Protein AF-A0A533XGV0-F1 (afdb_monomer_lite)

Foldseek 3Di:
DDDPPPVVLVVQCDPQQLLSNLCCCCVVVVHDCPDPSNVVSLVCLCPHHPNVVLLVQADPQLWFDDLPCQCPPHPRTRLNSLLVNLVSQAACVDVSNVSSLVSQLVQQEPQLFGHNHDHDQVSRVSNLSSNVSNPCVPPSSSVSSVVVNVVVVVVD

Structure (mmCIF, N/CA/C/O backbone):
data_AF-A0A533XGV0-F1
#
_entry.id   AF-A0A533XGV0-F1
#
loop_
_atom_site.group_PDB
_atom_site.id
_atom_site.type_symbol
_atom_site.label_atom_id
_atom_site.label_alt_id
_atom_site.label_comp_id
_atom_site.label_asym_id
_atom_site.label_entity_id
_atom_site.label_seq_id
_atom_site.pdbx_PDB_ins_code
_atom_site.Cartn_x
_atom_site.Cartn_y
_atom_site.Cartn_z
_atom_site.occupancy
_atom_site.B_iso_or_equiv
_atom_site.auth_seq_id
_atom_site.auth_comp_id
_atom_site.auth_asym_id
_atom_site.auth_atom_id
_atom_site.pdbx_PDB_model_num
ATOM 1 N N . MET A 1 1 ? -19.627 -11.269 36.219 1.00 36.94 1 MET A N 1
ATOM 2 C CA . MET A 1 1 ? -18.664 -12.034 35.401 1.00 36.94 1 MET A CA 1
ATOM 3 C C . MET A 1 1 ? -17.646 -11.044 34.881 1.00 36.94 1 MET A C 1
ATOM 5 O O . MET A 1 1 ? -18.016 -10.180 34.102 1.00 36.94 1 MET A O 1
ATOM 9 N N . MET A 1 2 ? -16.421 -11.093 35.399 1.00 40.66 2 MET A N 1
ATOM 10 C CA . MET A 1 2 ? -15.328 -10.240 34.936 1.00 40.66 2 MET A CA 1
ATOM 11 C C . MET A 1 2 ? -14.810 -10.872 33.647 1.00 40.66 2 MET A C 1
ATOM 13 O O . MET A 1 2 ? -14.221 -11.950 33.688 1.00 40.66 2 MET A O 1
ATOM 17 N N . THR A 1 3 ? -15.130 -10.273 32.502 1.00 50.91 3 THR A N 1
ATOM 18 C CA . THR A 1 3 ? -14.479 -10.611 31.236 1.00 50.91 3 THR A CA 1
ATOM 19 C C . THR A 1 3 ? -12.986 -10.420 31.439 1.00 50.91 3 THR A C 1
ATOM 21 O O . THR A 1 3 ? -12.558 -9.344 31.855 1.00 50.91 3 THR A O 1
ATOM 24 N N . SER A 1 4 ? -12.202 -11.470 31.219 1.00 57.50 4 SER A N 1
ATOM 25 C CA . SER A 1 4 ? -10.748 -11.382 31.193 1.00 57.50 4 SER A CA 1
ATOM 26 C C . SER A 1 4 ? -10.371 -10.256 30.233 1.00 57.50 4 SER A C 1
ATOM 28 O O . SER A 1 4 ? -10.651 -10.349 29.041 1.00 57.50 4 SER A O 1
ATOM 30 N N . GLN A 1 5 ? -9.822 -9.169 30.768 1.00 63.44 5 GLN A N 1
ATOM 31 C CA . GLN A 1 5 ? -9.356 -8.040 29.977 1.00 63.44 5 GLN A CA 1
ATOM 32 C C . GLN A 1 5 ? -8.246 -8.566 29.065 1.00 63.44 5 GLN A C 1
ATOM 34 O O . GLN A 1 5 ? -7.206 -9.032 29.544 1.00 63.44 5 GLN A O 1
ATOM 39 N N . ASN A 1 6 ? -8.503 -8.610 27.760 1.00 86.00 6 ASN A N 1
ATOM 40 C CA . ASN A 1 6 ? -7.515 -9.090 26.811 1.00 86.00 6 ASN A CA 1
ATOM 41 C C . ASN A 1 6 ? -6.536 -7.948 26.540 1.00 86.00 6 ASN A C 1
ATOM 43 O O . ASN A 1 6 ? -6.665 -7.239 25.550 1.00 86.00 6 ASN A O 1
ATOM 47 N N . HIS A 1 7 ? -5.562 -7.791 27.440 1.00 91.88 7 HIS A N 1
ATOM 48 C CA . HIS A 1 7 ? -4.535 -6.747 27.380 1.00 91.88 7 HIS A CA 1
ATOM 49 C C . HIS A 1 7 ? -3.819 -6.669 26.021 1.00 91.88 7 HIS A C 1
ATOM 51 O O . HIS A 1 7 ? -3.352 -5.603 25.636 1.00 91.88 7 HIS A O 1
ATOM 57 N N . VAL A 1 8 ? -3.741 -7.786 25.286 1.00 94.56 8 VAL A N 1
ATOM 58 C CA . VAL A 1 8 ? -3.171 -7.817 23.935 1.00 94.56 8 VAL A CA 1
ATOM 59 C C . VAL A 1 8 ? -4.094 -7.123 22.938 1.00 94.56 8 VAL A C 1
ATOM 61 O O . VAL A 1 8 ? -3.614 -6.345 22.123 1.00 94.56 8 VAL A O 1
ATOM 64 N N . LEU A 1 9 ? -5.406 -7.374 22.996 1.00 95.12 9 LEU A N 1
ATOM 65 C CA . LEU A 1 9 ? -6.368 -6.663 22.148 1.00 95.12 9 LEU A CA 1
ATOM 66 C C . LEU A 1 9 ? -6.451 -5.186 22.523 1.00 95.12 9 LEU A C 1
ATOM 68 O O . LEU A 1 9 ? -6.471 -4.358 21.624 1.00 95.12 9 LEU A O 1
ATOM 72 N N . ASP A 1 10 ? -6.437 -4.857 23.816 1.00 94.81 10 ASP A N 1
ATOM 73 C CA . ASP A 1 10 ? -6.436 -3.462 24.265 1.00 94.81 10 ASP A CA 1
ATOM 74 C C . ASP A 1 10 ? -5.235 -2.703 23.675 1.00 94.81 10 ASP A C 1
ATOM 76 O O . ASP A 1 10 ? -5.420 -1.629 23.110 1.00 94.81 10 ASP A O 1
ATOM 80 N N . TRP A 1 11 ? -4.041 -3.310 23.705 1.00 96.19 11 TRP A N 1
ATOM 81 C CA . TRP A 1 11 ? -2.829 -2.761 23.088 1.00 96.19 11 TRP A CA 1
ATOM 82 C C . TRP A 1 11 ? -2.929 -2.645 21.559 1.00 96.19 11 TRP A C 1
ATOM 84 O O . TRP A 1 11 ? -2.607 -1.608 20.988 1.00 96.19 11 TRP A O 1
ATOM 94 N N . LEU A 1 12 ? -3.415 -3.683 20.867 1.00 97.12 12 LEU A N 1
ATOM 95 C CA . LEU A 1 12 ? -3.585 -3.654 19.406 1.00 97.12 12 LEU A CA 1
ATOM 96 C C . LEU A 1 12 ? -4.614 -2.610 18.943 1.00 97.12 12 LEU A C 1
ATOM 98 O O . LEU A 1 12 ? -4.564 -2.167 17.794 1.00 97.12 12 LEU A O 1
ATOM 102 N N . LEU A 1 13 ? -5.557 -2.243 19.812 1.00 97.00 13 LEU A N 1
ATOM 103 C CA . LEU A 1 13 ? -6.597 -1.255 19.547 1.00 97.00 13 LEU A CA 1
ATOM 104 C C . LEU A 1 13 ? -6.198 0.169 19.952 1.00 97.00 13 LEU A C 1
ATOM 106 O O . LEU A 1 13 ? -7.008 1.082 19.770 1.00 97.00 13 LEU A O 1
ATOM 110 N N . GLU A 1 14 ? -4.986 0.396 20.458 1.00 96.56 14 GLU A N 1
ATOM 111 C CA . GLU A 1 14 ? -4.484 1.739 20.754 1.00 96.56 14 GLU A CA 1
ATOM 112 C C . GLU A 1 14 ? -4.481 2.646 19.506 1.00 96.56 14 GLU A C 1
ATOM 114 O O . GLU A 1 14 ? -4.545 2.222 18.345 1.00 96.56 14 GLU A O 1
ATOM 119 N N . ASP A 1 15 ? -4.486 3.954 19.743 1.00 93.38 15 ASP A N 1
ATOM 120 C CA . ASP A 1 15 ? -4.562 4.988 18.717 1.00 93.38 15 ASP A CA 1
ATOM 121 C C . ASP A 1 15 ? -3.185 5.566 18.350 1.00 93.38 15 ASP A C 1
ATOM 123 O O . ASP A 1 15 ? -3.093 6.648 17.770 1.00 93.38 15 ASP A O 1
ATOM 127 N N . ASP A 1 16 ? -2.096 4.848 18.598 1.00 95.75 16 ASP A N 1
ATOM 128 C CA . ASP A 1 16 ? -0.764 5.240 18.143 1.00 95.75 16 ASP A CA 1
ATOM 129 C C . ASP A 1 16 ? -0.478 4.679 16.733 1.00 95.75 16 ASP A C 1
ATOM 131 O O . ASP A 1 16 ? 0.006 5.409 15.864 1.00 95.75 16 ASP A O 1
ATOM 135 N N . GLN A 1 17 ? -0.898 3.435 16.451 1.00 98.06 17 GLN A N 1
ATOM 136 C CA . GLN A 1 17 ? -0.750 2.754 15.159 1.00 98.06 17 GLN A CA 1
ATOM 137 C C . GLN A 1 17 ? -2.108 2.437 14.504 1.00 98.06 17 GLN A C 1
ATOM 139 O O . GLN A 1 17 ? -2.644 1.336 14.658 1.00 98.06 17 GLN A O 1
ATOM 144 N N . PRO A 1 18 ? -2.675 3.346 13.680 1.00 98.31 18 PRO A N 1
ATOM 145 C CA . PRO A 1 18 ? -4.006 3.139 13.102 1.00 98.31 18 PRO A CA 1
ATOM 146 C C . PRO A 1 18 ? -4.088 1.929 12.171 1.00 98.31 18 PRO A C 1
ATOM 148 O O . PRO A 1 18 ? -5.135 1.296 12.092 1.00 98.31 18 PRO A O 1
ATOM 151 N N . ALA A 1 19 ? -2.993 1.589 11.485 1.00 98.25 19 ALA A N 1
ATOM 152 C CA . ALA A 1 19 ? -2.935 0.400 10.641 1.00 98.25 19 ALA A CA 1
ATOM 153 C C . ALA A 1 19 ? -3.083 -0.888 11.468 1.00 98.25 19 ALA A C 1
ATOM 155 O O . ALA A 1 19 ? -3.821 -1.786 11.072 1.00 98.25 19 ALA A O 1
ATOM 156 N N . VAL A 1 20 ? -2.426 -0.959 12.632 1.00 98.31 20 VAL A N 1
ATOM 157 C CA . VAL A 1 20 ? -2.527 -2.106 13.547 1.00 98.31 20 VAL A CA 1
ATOM 158 C C . VAL A 1 20 ? -3.951 -2.215 14.078 1.00 98.31 20 VAL A C 1
ATOM 160 O O . VAL A 1 20 ? -4.560 -3.273 13.943 1.00 98.31 20 VAL A O 1
ATOM 163 N N . ARG A 1 21 ? -4.520 -1.102 14.558 1.00 98.38 21 ARG A N 1
ATOM 164 C CA . ARG A 1 21 ? -5.916 -1.042 15.008 1.00 98.38 21 ARG A CA 1
ATOM 165 C C . ARG A 1 21 ? -6.896 -1.476 13.919 1.00 98.38 21 ARG A C 1
ATOM 167 O O . ARG A 1 21 ? -7.796 -2.262 14.190 1.00 98.38 21 ARG A O 1
ATOM 174 N N . TYR A 1 22 ? -6.713 -1.004 12.686 1.00 98.31 22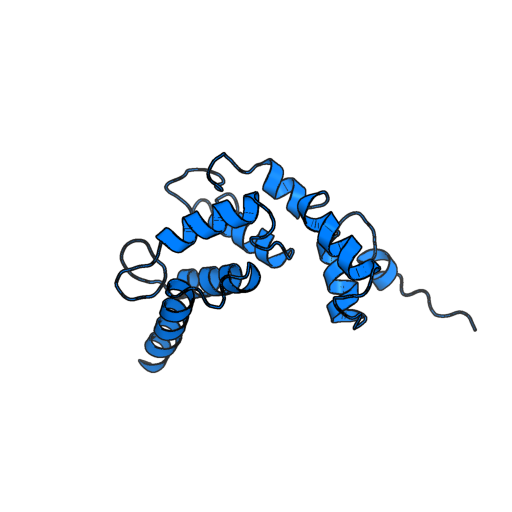 TYR A N 1
ATOM 175 C CA . TYR A 1 22 ? -7.544 -1.388 11.545 1.00 98.31 22 TYR A CA 1
ATOM 176 C C . TYR A 1 22 ? -7.524 -2.908 11.306 1.00 98.31 22 TYR A C 1
ATOM 178 O O . TYR A 1 22 ? -8.586 -3.523 11.227 1.00 98.31 22 TYR A O 1
ATOM 186 N N . TYR A 1 23 ? -6.340 -3.525 11.225 1.00 97.81 23 TYR A N 1
ATOM 187 C CA . TYR A 1 23 ? -6.240 -4.971 10.998 1.00 97.81 23 TYR A CA 1
ATOM 188 C C . TYR A 1 23 ? -6.683 -5.786 12.215 1.00 97.81 23 TYR A C 1
ATOM 190 O O . TYR A 1 23 ? -7.253 -6.853 12.042 1.00 97.81 23 TYR A O 1
ATOM 198 N N . ALA A 1 24 ? -6.500 -5.290 13.440 1.00 98.12 24 ALA A N 1
ATOM 199 C CA . ALA A 1 24 ? -7.037 -5.947 14.628 1.00 98.12 24 ALA A CA 1
ATOM 200 C C . ALA A 1 24 ? -8.573 -5.994 14.595 1.00 98.12 24 ALA A C 1
ATOM 202 O O . ALA A 1 24 ? -9.161 -7.053 14.809 1.00 98.12 24 ALA A O 1
ATOM 203 N N . LEU A 1 25 ? -9.223 -4.876 14.255 1.00 98.12 25 LEU A N 1
ATOM 204 C CA . LEU A 1 25 ? -10.680 -4.815 14.125 1.00 98.12 25 LEU A CA 1
ATOM 205 C C . LEU A 1 25 ? -11.197 -5.766 13.034 1.00 98.12 25 LEU A C 1
ATOM 207 O 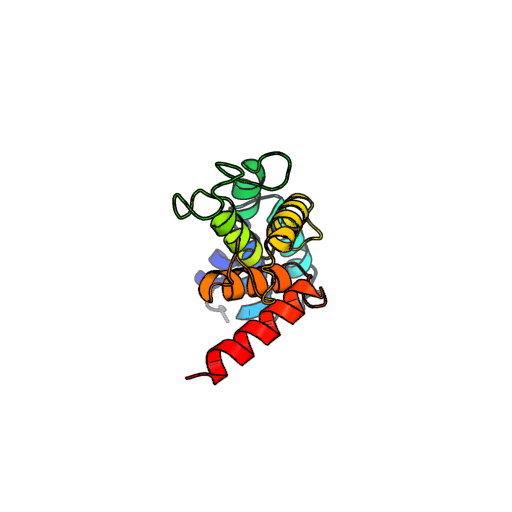O . LEU A 1 25 ? -12.153 -6.500 13.269 1.00 98.12 25 LEU A O 1
ATOM 211 N N . VAL A 1 26 ? -10.574 -5.774 11.854 1.00 97.44 26 VAL A N 1
ATOM 212 C CA . VAL A 1 26 ? -11.068 -6.555 10.706 1.00 97.44 26 VAL A CA 1
ATOM 213 C C . VAL A 1 26 ? -10.651 -8.024 10.771 1.00 97.44 26 VAL A C 1
ATOM 215 O O . VAL A 1 26 ? -11.502 -8.893 10.629 1.00 97.44 26 VAL A O 1
ATOM 218 N N . ASP A 1 27 ? -9.369 -8.316 10.987 1.00 97.06 27 ASP A N 1
ATOM 219 C CA . ASP A 1 27 ? -8.816 -9.667 10.817 1.00 97.06 27 ASP A CA 1
ATOM 220 C C . ASP A 1 27 ? -8.846 -10.503 12.106 1.00 97.06 27 ASP A C 1
ATOM 222 O O . ASP A 1 27 ? -8.769 -11.729 12.035 1.00 97.06 27 ASP A O 1
ATOM 226 N N . LEU A 1 28 ? -8.910 -9.868 13.286 1.00 96.62 28 LEU A N 1
ATOM 227 C CA . LEU A 1 28 ? -8.943 -10.576 14.577 1.00 96.62 28 LEU A CA 1
ATOM 228 C C . LEU A 1 28 ? -10.310 -10.522 15.259 1.00 96.62 28 LEU A C 1
ATOM 230 O O . LEU A 1 28 ? -10.633 -11.420 16.034 1.00 96.62 28 LEU A O 1
ATOM 234 N N . MET A 1 29 ? -11.079 -9.458 15.021 1.00 96.69 29 MET A N 1
ATOM 235 C CA . MET A 1 29 ? -12.390 -9.250 15.643 1.00 96.69 29 MET A CA 1
ATOM 236 C C . MET A 1 29 ? -13.554 -9.391 14.655 1.00 96.69 29 MET A C 1
ATOM 238 O O . MET A 1 29 ? -14.704 -9.297 15.081 1.00 96.69 29 MET A O 1
ATOM 242 N N . ASP A 1 30 ? -13.271 -9.620 13.368 1.00 97.44 30 ASP A N 1
ATOM 243 C CA . ASP A 1 30 ? -14.256 -9.811 12.297 1.00 97.44 30 ASP A CA 1
ATOM 244 C C . ASP A 1 30 ? -15.238 -8.632 12.125 1.00 97.44 30 ASP A C 1
ATOM 246 O O . ASP A 1 30 ? -16.384 -8.807 11.696 1.00 97.44 30 ASP A O 1
ATOM 250 N N . PHE A 1 31 ? -14.814 -7.402 12.451 1.00 98.12 31 PHE A N 1
ATOM 251 C CA . PHE A 1 31 ? -15.653 -6.220 12.247 1.00 98.12 31 PHE A CA 1
ATOM 252 C C . PHE A 1 31 ? -15.830 -5.969 10.743 1.00 98.12 31 PHE A C 1
ATOM 254 O O . PHE A 1 31 ? -14.862 -6.035 9.975 1.00 98.12 31 PHE A O 1
ATOM 261 N N . PRO A 1 32 ? -17.053 -5.646 10.284 1.00 97.75 32 PRO A N 1
ATOM 262 C CA . PRO A 1 32 ? -17.288 -5.401 8.872 1.00 97.75 32 PRO A CA 1
ATOM 263 C C . PRO A 1 32 ? -16.550 -4.131 8.414 1.00 97.75 32 PRO A C 1
ATOM 265 O O . PRO A 1 32 ? -16.460 -3.169 9.175 1.00 97.75 32 PRO A O 1
ATOM 268 N N . PRO A 1 33 ? -16.106 -4.044 7.144 1.00 93.19 33 PRO A N 1
ATOM 269 C CA . PRO A 1 33 ? -15.419 -2.856 6.633 1.00 93.19 33 PRO A CA 1
ATOM 270 C C . PRO A 1 33 ? -16.205 -1.547 6.764 1.00 93.19 33 PRO A C 1
ATOM 272 O O . PRO A 1 33 ? -15.597 -0.489 6.775 1.00 93.19 33 PRO A O 1
ATOM 275 N N . ALA A 1 34 ? -17.538 -1.619 6.836 1.00 95.88 34 ALA A N 1
ATOM 276 C CA . ALA A 1 34 ? -18.417 -0.463 6.998 1.00 95.88 34 ALA A CA 1
ATOM 277 C C . ALA A 1 34 ? -18.645 -0.056 8.468 1.00 95.88 34 ALA A C 1
ATOM 279 O O . ALA A 1 34 ? -19.409 0.874 8.724 1.00 95.88 34 ALA A O 1
ATOM 280 N N . ASP A 1 35 ? -18.037 -0.757 9.431 1.00 98.44 35 ASP A N 1
ATOM 281 C CA . ASP A 1 35 ? -18.111 -0.381 10.839 1.00 98.44 35 ASP A CA 1
ATOM 282 C C . ASP A 1 35 ? -17.444 0.993 11.065 1.00 98.44 35 ASP A C 1
ATOM 284 O O . ASP A 1 35 ? -16.336 1.223 10.563 1.00 98.44 35 ASP A O 1
ATOM 288 N N . PRO A 1 36 ? -18.072 1.916 11.822 1.00 98.25 36 PRO A N 1
ATOM 289 C CA . PRO A 1 36 ? -17.507 3.238 12.076 1.00 98.25 36 PRO A CA 1
ATOM 290 C C . PRO A 1 36 ? -16.087 3.218 12.655 1.00 98.25 36 PRO A C 1
ATOM 292 O O . PRO A 1 36 ? -15.273 4.052 12.264 1.00 98.25 36 PRO A O 1
ATOM 295 N N . ALA A 1 37 ? -15.757 2.266 13.536 1.00 97.62 37 ALA A N 1
ATOM 296 C CA . ALA A 1 37 ? -14.425 2.167 14.132 1.00 97.62 37 ALA A CA 1
ATOM 297 C C . ALA A 1 37 ? -13.370 1.705 13.113 1.00 97.62 37 ALA A C 1
ATOM 299 O O . ALA A 1 37 ? -12.216 2.137 13.170 1.00 97.62 37 ALA A O 1
ATOM 300 N N . VAL A 1 38 ? -13.765 0.850 12.163 1.00 98.19 38 VAL A N 1
ATOM 301 C CA . VAL A 1 38 ? -12.903 0.389 11.066 1.00 98.19 38 VAL A CA 1
ATOM 302 C C . VAL A 1 38 ? -12.625 1.530 10.090 1.00 98.19 38 VAL A C 1
ATOM 304 O O . VAL A 1 38 ? -11.469 1.754 9.722 1.00 98.19 38 VAL A O 1
ATOM 307 N N . GLU A 1 39 ? -13.655 2.281 9.696 1.00 97.62 39 GLU A N 1
ATOM 308 C CA . GLU A 1 39 ? -13.504 3.442 8.811 1.00 97.62 39 GLU A CA 1
ATOM 309 C C . GLU A 1 39 ? -12.695 4.566 9.471 1.00 97.62 39 GLU A C 1
ATOM 311 O O . GLU A 1 39 ? -11.822 5.147 8.826 1.00 97.62 39 GLU A O 1
ATOM 316 N N . GLU A 1 40 ? -12.904 4.824 10.765 1.00 97.94 40 GLU A N 1
ATOM 317 C CA . GLU A 1 40 ? -12.099 5.772 11.541 1.00 97.94 40 GLU A CA 1
ATOM 318 C C . GLU A 1 40 ? -10.621 5.361 11.565 1.00 97.94 40 GLU A C 1
ATOM 320 O O . GLU A 1 40 ? -9.745 6.158 11.210 1.00 97.94 40 GLU A O 1
ATOM 325 N N . ALA A 1 41 ? -10.330 4.105 11.927 1.00 98.06 41 ALA A N 1
ATOM 326 C CA . ALA A 1 41 ? -8.965 3.592 11.952 1.00 98.06 41 ALA A CA 1
ATOM 327 C C . ALA A 1 41 ? -8.317 3.704 10.567 1.00 98.06 41 ALA A C 1
ATOM 329 O O . ALA A 1 41 ? -7.201 4.215 10.460 1.00 98.06 41 ALA A O 1
ATOM 330 N N . ARG A 1 42 ? -9.039 3.324 9.501 1.00 97.38 42 ARG A N 1
ATOM 331 C CA . ARG A 1 42 ? -8.581 3.434 8.109 1.00 97.38 42 ARG A CA 1
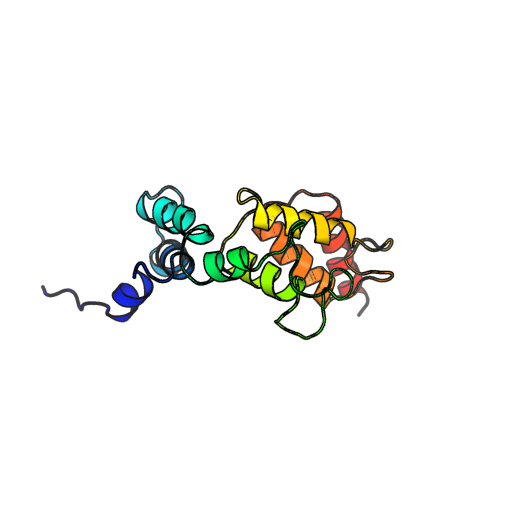ATOM 332 C C . ARG A 1 42 ? -8.277 4.879 7.712 1.00 97.38 42 ARG A C 1
ATOM 334 O O . ARG A 1 42 ? -7.237 5.137 7.105 1.00 97.38 42 ARG A O 1
ATOM 341 N N . ALA A 1 43 ? -9.165 5.817 8.033 1.00 97.44 43 ALA A N 1
ATOM 342 C CA . ALA A 1 43 ? -9.002 7.232 7.707 1.00 97.44 43 ALA A CA 1
ATOM 343 C C . ALA A 1 43 ? -7.805 7.867 8.435 1.00 97.44 43 ALA A C 1
ATOM 345 O O . ALA A 1 43 ? -7.181 8.784 7.901 1.00 97.44 43 ALA A O 1
ATOM 346 N N . ALA A 1 44 ? -7.447 7.354 9.614 1.00 98.25 44 ALA A N 1
ATOM 347 C CA . ALA A 1 44 ? -6.302 7.819 10.389 1.00 98.25 44 ALA A CA 1
ATOM 348 C C . ALA A 1 44 ? -4.942 7.293 9.885 1.00 98.25 44 ALA A C 1
ATOM 350 O O . ALA A 1 44 ? -3.921 7.916 10.178 1.00 98.25 44 ALA A O 1
ATOM 351 N N . ILE A 1 45 ? -4.904 6.200 9.105 1.00 98.50 45 ILE A N 1
ATOM 352 C CA . ILE A 1 45 ? -3.666 5.582 8.579 1.00 98.50 45 ILE A CA 1
ATOM 353 C C . ILE A 1 45 ? -2.712 6.598 7.919 1.00 98.50 45 ILE A C 1
ATOM 355 O O . ILE A 1 45 ? -1.539 6.627 8.286 1.00 98.50 45 ILE A O 1
ATOM 359 N N . PRO A 1 46 ? -3.140 7.448 6.965 1.00 98.12 46 PRO A N 1
ATOM 360 C CA . PRO A 1 46 ? -2.230 8.411 6.344 1.00 98.12 46 PRO A CA 1
ATOM 361 C C . PRO A 1 46 ? -1.896 9.622 7.233 1.00 98.12 46 PRO A C 1
ATOM 363 O O . PRO A 1 46 ? -1.075 10.442 6.828 1.00 98.12 46 PRO A O 1
ATOM 366 N N . LEU A 1 47 ? -2.537 9.772 8.398 1.00 97.69 47 LEU A N 1
ATOM 367 C CA . LEU A 1 47 ? -2.477 10.983 9.225 1.00 97.69 47 LEU A CA 1
ATOM 368 C C . LEU A 1 47 ? -1.584 10.838 10.465 1.00 97.69 47 LEU A C 1
ATOM 370 O O . LEU A 1 47 ? -0.998 11.827 10.900 1.00 97.69 47 LEU A O 1
ATOM 374 N N . ARG A 1 48 ? -1.459 9.631 11.032 1.00 97.38 48 ARG A N 1
ATOM 375 C CA . ARG A 1 48 ? -0.602 9.346 12.198 1.00 97.38 48 ARG A CA 1
ATOM 376 C C . ARG A 1 48 ? 0.025 7.946 12.136 1.00 97.38 48 ARG A C 1
ATOM 378 O O . ARG A 1 48 ? -0.336 7.133 11.287 1.00 97.38 48 ARG A O 1
ATOM 385 N N . GLY A 1 49 ? 0.956 7.671 13.048 1.00 97.75 49 GLY A N 1
ATOM 386 C CA . GLY A 1 49 ? 1.691 6.404 13.113 1.00 97.75 49 GLY A CA 1
ATOM 387 C C . GLY A 1 49 ? 2.693 6.227 11.967 1.00 97.75 49 GLY A C 1
ATOM 388 O O . GLY A 1 49 ? 2.992 7.164 11.219 1.00 97.75 49 GLY A O 1
ATOM 389 N N . TRP A 1 50 ? 3.204 5.006 11.802 1.00 98.12 50 TRP A N 1
ATOM 390 C CA . TRP A 1 50 ? 4.310 4.720 10.873 1.00 98.12 50 TRP A CA 1
ATOM 391 C C . TRP A 1 50 ? 4.029 5.094 9.414 1.00 98.12 50 TRP A C 1
ATOM 393 O O . TRP A 1 50 ? 4.919 5.553 8.699 1.00 98.12 50 TRP A O 1
ATOM 403 N N . ALA A 1 51 ? 2.788 4.930 8.955 1.00 98.12 51 ALA A N 1
ATOM 404 C CA . ALA A 1 51 ? 2.397 5.282 7.593 1.00 98.12 51 ALA A CA 1
ATOM 405 C C . ALA A 1 51 ? 2.569 6.783 7.315 1.00 98.12 51 ALA A C 1
ATOM 407 O O . ALA A 1 51 ? 3.170 7.168 6.306 1.00 98.12 51 ALA A O 1
ATOM 408 N N . ALA A 1 52 ? 2.087 7.628 8.226 1.00 98.12 52 ALA A N 1
ATOM 409 C CA . ALA A 1 52 ? 2.232 9.075 8.128 1.00 98.12 52 ALA A CA 1
ATOM 410 C C . ALA A 1 52 ? 3.702 9.510 8.218 1.00 98.12 52 ALA A C 1
ATOM 412 O O . ALA A 1 52 ? 4.141 10.378 7.461 1.00 98.12 52 ALA A O 1
ATOM 413 N N . GLU A 1 53 ? 4.493 8.877 9.087 1.00 97.56 53 GLU A N 1
ATOM 414 C CA . GLU A 1 53 ? 5.931 9.146 9.208 1.00 97.56 53 GLU A CA 1
ATOM 415 C C . GLU A 1 53 ? 6.689 8.846 7.910 1.00 97.56 53 GLU A C 1
ATOM 417 O O . GLU A 1 53 ? 7.514 9.654 7.472 1.00 97.56 53 GLU A O 1
ATOM 422 N N . ILE A 1 54 ? 6.377 7.723 7.257 1.00 96.88 54 ILE A N 1
ATOM 423 C CA . ILE A 1 54 ? 6.958 7.360 5.962 1.00 96.88 54 ILE A CA 1
ATOM 424 C C . ILE A 1 54 ? 6.544 8.378 4.893 1.00 96.88 54 ILE A C 1
ATOM 426 O O . ILE A 1 54 ? 7.417 8.915 4.203 1.00 96.88 54 ILE A O 1
ATOM 430 N N . LEU A 1 55 ? 5.247 8.691 4.782 1.00 97.38 55 LEU A N 1
ATOM 431 C CA . LEU A 1 55 ? 4.722 9.664 3.816 1.00 97.38 55 LEU A CA 1
ATOM 432 C C . LEU A 1 55 ? 5.350 11.052 3.978 1.00 97.38 55 LEU A C 1
ATOM 434 O O . LEU A 1 55 ? 5.694 11.684 2.985 1.00 97.38 55 LEU A O 1
ATOM 438 N N . ARG A 1 56 ? 5.583 11.513 5.211 1.00 97.00 56 ARG A N 1
ATOM 439 C CA . ARG A 1 56 ? 6.198 12.823 5.489 1.00 97.00 56 ARG A CA 1
ATOM 440 C C . ARG A 1 56 ? 7.601 12.973 4.895 1.00 97.00 56 ARG A C 1
ATOM 442 O O . ARG A 1 56 ? 8.060 14.088 4.668 1.00 97.00 56 ARG A O 1
ATOM 449 N N . THR A 1 57 ? 8.297 11.862 4.664 1.00 95.44 57 THR A N 1
ATOM 450 C CA . THR A 1 57 ? 9.646 11.856 4.073 1.00 95.44 57 THR A CA 1
ATOM 451 C C . THR A 1 57 ? 9.646 11.631 2.559 1.00 95.44 57 THR A C 1
ATOM 453 O O . THR A 1 57 ? 10.718 11.567 1.951 1.00 95.44 57 THR A O 1
ATOM 456 N N . GLN A 1 58 ? 8.465 11.501 1.946 1.00 95.31 58 GLN A N 1
ATOM 457 C CA . GLN A 1 58 ? 8.309 11.338 0.506 1.00 95.31 58 GLN A CA 1
ATOM 458 C C . GLN A 1 58 ? 8.691 12.633 -0.220 1.00 95.31 58 GLN A C 1
ATOM 460 O O . GLN A 1 58 ? 8.310 13.733 0.180 1.00 95.31 58 GLN A O 1
ATOM 465 N N . LYS A 1 59 ? 9.467 12.505 -1.295 1.00 93.56 59 LYS A N 1
ATOM 466 C CA . LYS A 1 59 ? 9.837 13.621 -2.172 1.00 93.56 59 LYS A CA 1
ATOM 467 C C . LYS A 1 59 ? 8.753 13.841 -3.235 1.00 93.56 59 LYS A C 1
ATOM 469 O O . LYS A 1 59 ? 8.065 12.876 -3.578 1.00 93.56 59 LYS A O 1
ATOM 474 N N . PRO A 1 60 ? 8.636 15.060 -3.802 1.00 92.12 60 PRO A N 1
ATOM 475 C CA . PRO A 1 60 ? 7.724 15.319 -4.916 1.00 92.12 60 PRO A CA 1
ATOM 476 C C . PRO A 1 60 ? 7.917 14.304 -6.048 1.00 92.12 60 PRO A C 1
ATOM 478 O O . PRO A 1 60 ? 9.052 14.069 -6.459 1.00 92.12 60 PRO A O 1
ATOM 481 N N . GLY A 1 61 ? 6.833 13.704 -6.546 1.00 88.75 61 GLY A N 1
ATOM 482 C CA . GLY A 1 61 ? 6.900 12.621 -7.535 1.00 88.75 61 GLY A CA 1
ATOM 483 C C . GLY A 1 61 ? 6.934 11.219 -6.918 1.00 88.75 61 GLY A C 1
ATOM 484 O O . GLY A 1 61 ? 7.375 10.271 -7.564 1.00 88.75 61 GLY A O 1
ATOM 485 N N . GLY A 1 62 ? 6.498 11.078 -5.666 1.00 92.62 62 GLY A N 1
ATOM 486 C CA . GLY A 1 62 ? 6.194 9.781 -5.069 1.00 92.62 62 GLY A CA 1
ATOM 487 C C . GLY A 1 62 ? 7.382 8.896 -4.687 1.00 92.62 62 GLY A C 1
ATOM 488 O O . GLY A 1 62 ? 7.202 7.680 -4.583 1.00 92.62 62 GLY A O 1
ATOM 489 N N . TYR A 1 63 ? 8.587 9.442 -4.490 1.00 92.12 63 TYR A N 1
ATOM 490 C CA . TYR A 1 63 ? 9.798 8.638 -4.266 1.00 92.12 63 TYR A CA 1
ATOM 491 C C . TYR A 1 63 ? 10.547 8.960 -2.962 1.00 92.12 63 TYR A C 1
ATOM 493 O O . TYR A 1 63 ? 10.425 10.035 -2.379 1.00 92.12 63 TYR A O 1
ATOM 501 N N . TRP A 1 64 ? 11.372 8.011 -2.519 1.00 92.00 64 TRP A N 1
ATOM 502 C CA . TRP A 1 64 ? 12.321 8.133 -1.408 1.00 92.00 64 TRP A CA 1
ATOM 503 C C . TRP A 1 64 ? 13.732 7.768 -1.875 1.00 92.00 64 TRP A C 1
ATOM 505 O O . TRP A 1 64 ? 13.920 6.863 -2.695 1.00 92.00 64 TRP A O 1
ATOM 515 N N . GLY A 1 65 ? 14.740 8.448 -1.325 1.00 85.19 65 GLY A N 1
ATOM 516 C CA . GLY A 1 65 ? 16.134 8.253 -1.727 1.00 85.19 65 GLY A CA 1
ATOM 517 C C . GLY A 1 65 ? 16.435 8.857 -3.104 1.00 85.19 65 GLY A C 1
ATOM 518 O O . GLY A 1 65 ? 16.052 10.004 -3.369 1.00 85.19 65 GLY A O 1
ATOM 519 N N . ALA A 1 66 ? 17.158 8.115 -3.948 1.00 74.62 66 ALA A N 1
ATOM 520 C CA . ALA A 1 66 ? 17.501 8.511 -5.314 1.00 74.62 66 ALA A CA 1
ATOM 521 C C . ALA A 1 66 ? 16.417 8.061 -6.319 1.00 74.62 66 ALA A C 1
ATOM 523 O O . ALA A 1 66 ? 15.891 6.952 -6.188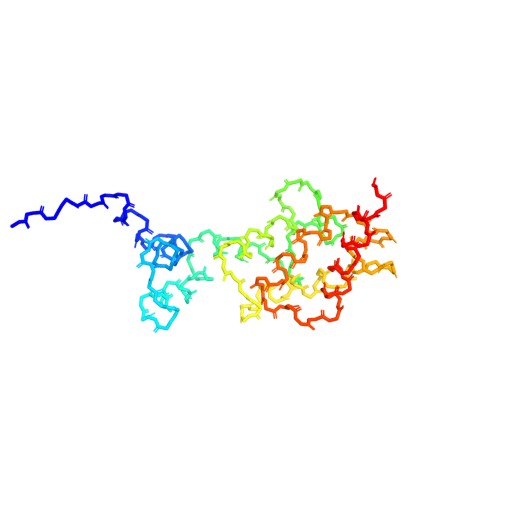 1.00 74.62 66 ALA A O 1
ATOM 524 N N . PRO A 1 67 ? 16.082 8.884 -7.330 1.00 67.62 67 PRO A N 1
ATOM 525 C CA . PRO A 1 67 ? 14.991 8.599 -8.270 1.00 67.62 67 PRO A CA 1
ATOM 526 C C . PRO A 1 67 ? 15.265 7.387 -9.184 1.00 67.62 67 PRO A C 1
ATOM 528 O O . PRO A 1 67 ? 14.340 6.731 -9.668 1.00 67.62 67 PRO A O 1
ATOM 531 N N . ASP A 1 68 ? 16.535 7.052 -9.405 1.00 66.81 68 ASP A N 1
ATOM 532 C CA . ASP A 1 68 ? 17.014 6.027 -10.332 1.00 66.81 68 ASP A CA 1
ATOM 533 C C . ASP A 1 68 ? 17.450 4.713 -9.654 1.00 66.81 68 ASP A C 1
ATOM 535 O O . ASP A 1 68 ? 17.575 3.689 -10.329 1.00 66.81 68 ASP A O 1
ATOM 539 N N . ALA A 1 69 ? 17.584 4.673 -8.330 1.00 58.56 69 ALA A N 1
ATOM 540 C CA . ALA A 1 69 ? 17.936 3.465 -7.583 1.00 58.56 69 ALA A CA 1
ATOM 541 C C . ALA A 1 69 ? 16.783 3.017 -6.668 1.00 58.56 69 ALA A C 1
ATOM 543 O O . ALA A 1 69 ? 16.906 3.031 -5.444 1.00 58.56 69 ALA A O 1
ATOM 544 N N . PRO A 1 70 ? 15.636 2.574 -7.220 1.00 62.97 70 PRO A N 1
ATOM 545 C CA . PRO A 1 70 ? 14.462 2.300 -6.406 1.00 62.97 70 PRO A CA 1
ATOM 546 C C . PRO A 1 70 ? 14.610 1.048 -5.540 1.00 62.97 70 PRO A C 1
ATOM 548 O O . PRO A 1 70 ? 13.685 0.787 -4.792 1.00 62.97 70 PRO A O 1
ATOM 551 N N . TYR A 1 71 ? 15.697 0.266 -5.641 1.00 67.06 71 TYR A N 1
ATOM 552 C CA . TYR A 1 71 ? 15.863 -1.011 -4.925 1.00 67.06 71 TYR A CA 1
ATOM 553 C C . TYR A 1 71 ? 17.081 -1.080 -3.984 1.00 67.06 71 TYR A C 1
ATOM 555 O O . TYR A 1 71 ? 17.073 -1.902 -3.061 1.00 67.06 71 TYR A O 1
ATOM 563 N N . TYR A 1 72 ? 18.048 -0.155 -4.101 1.00 66.50 72 TYR A N 1
ATOM 564 C CA . TYR A 1 72 ? 19.192 -0.030 -3.185 1.00 66.50 72 TYR A CA 1
ATOM 565 C C . TYR A 1 72 ? 19.431 1.425 -2.733 1.00 66.50 72 TYR A C 1
ATOM 567 O O . TYR A 1 72 ? 19.162 2.333 -3.516 1.00 66.50 72 TYR A O 1
ATOM 575 N N . PRO A 1 73 ? 19.950 1.660 -1.508 1.00 71.69 73 PRO A N 1
ATOM 576 C CA . PRO A 1 73 ? 20.194 0.674 -0.449 1.00 71.69 73 PRO A CA 1
ATOM 577 C C . PRO A 1 73 ? 18.880 0.061 0.049 1.00 71.69 73 PRO A C 1
ATOM 579 O O . PRO A 1 73 ? 17.827 0.697 -0.010 1.00 71.69 73 PRO A O 1
ATOM 582 N N . LYS A 1 74 ? 18.920 -1.213 0.457 1.00 66.94 74 LYS A N 1
ATOM 583 C CA . LYS A 1 74 ? 17.721 -1.952 0.877 1.00 66.94 74 LYS A CA 1
ATOM 584 C C . LYS A 1 74 ? 17.061 -1.225 2.060 1.00 66.94 74 LYS A C 1
ATOM 586 O O . LYS A 1 74 ? 17.758 -0.723 2.932 1.00 66.94 74 LYS A O 1
ATOM 591 N N . TYR A 1 75 ? 15.732 -1.176 2.065 1.00 71.38 75 TYR A N 1
ATOM 592 C CA . TYR A 1 75 ? 14.864 -0.567 3.087 1.00 71.38 75 TYR A CA 1
ATOM 593 C C . TYR A 1 75 ? 14.816 0.963 3.191 1.00 71.38 75 TYR A C 1
ATOM 595 O O . TYR A 1 75 ? 13.843 1.474 3.737 1.00 71.38 75 TYR A O 1
ATOM 603 N N . ASP A 1 76 ? 15.762 1.706 2.613 1.00 74.69 76 ASP A N 1
ATOM 604 C CA . ASP A 1 76 ? 15.702 3.181 2.646 1.00 74.69 76 ASP A CA 1
ATOM 605 C C . ASP A 1 76 ? 15.185 3.816 1.339 1.00 74.69 76 ASP A C 1
ATOM 607 O O . ASP A 1 76 ? 14.793 4.984 1.283 1.00 74.69 76 ASP A O 1
ATOM 611 N N . ASN A 1 77 ? 15.127 3.022 0.272 1.00 83.06 77 ASN A N 1
ATOM 612 C CA . ASN A 1 77 ? 14.641 3.462 -1.030 1.00 83.06 77 ASN A CA 1
ATOM 613 C C . ASN A 1 77 ? 13.115 3.363 -1.189 1.00 83.06 77 ASN A C 1
ATOM 615 O O . ASN A 1 77 ? 12.378 2.821 -0.362 1.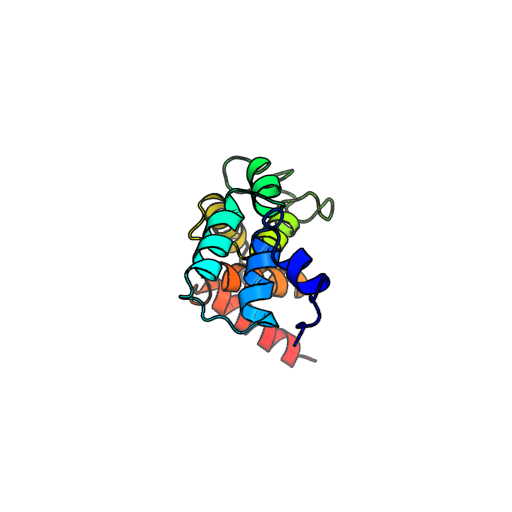00 83.06 77 ASN A O 1
ATOM 619 N N . THR A 1 78 ? 12.676 3.842 -2.349 1.00 89.50 78 THR A N 1
ATOM 620 C CA . THR A 1 78 ? 11.271 3.928 -2.741 1.00 89.50 78 THR A CA 1
ATOM 621 C C . THR A 1 78 ? 10.525 2.595 -2.713 1.00 89.50 78 THR A C 1
ATOM 623 O O . THR A 1 78 ? 9.399 2.569 -2.231 1.00 89.50 78 THR A O 1
ATOM 626 N N . THR A 1 79 ? 11.111 1.493 -3.200 1.00 90.88 79 THR A N 1
ATOM 627 C CA . THR A 1 79 ? 10.387 0.210 -3.321 1.00 90.88 79 THR A CA 1
ATOM 628 C C . THR A 1 79 ? 9.932 -0.296 -1.964 1.00 90.88 79 THR A C 1
ATOM 630 O O . THR A 1 79 ? 8.773 -0.667 -1.803 1.00 90.88 79 THR A O 1
ATOM 633 N N . TRP A 1 80 ? 10.827 -0.301 -0.979 1.00 91.88 80 TRP A N 1
ATOM 634 C CA . TRP A 1 80 ? 10.522 -0.886 0.324 1.00 91.88 80 TRP A CA 1
ATOM 635 C C . TRP A 1 80 ? 9.552 -0.026 1.123 1.00 91.88 80 TRP A C 1
ATOM 637 O O . TRP A 1 80 ? 8.605 -0.564 1.688 1.00 91.88 80 TRP A O 1
ATOM 647 N N . LYS A 1 81 ? 9.732 1.301 1.110 1.00 94.50 81 LYS A N 1
ATOM 648 C CA . LYS A 1 81 ? 8.798 2.225 1.766 1.00 94.50 81 LYS A CA 1
ATOM 649 C C . LYS A 1 81 ? 7.406 2.133 1.145 1.00 94.50 81 LYS A C 1
ATOM 651 O O . LYS A 1 81 ? 6.427 2.034 1.871 1.00 94.50 81 LYS A O 1
ATOM 656 N N . TRP A 1 82 ? 7.317 2.047 -0.180 1.00 95.56 82 TRP A N 1
ATOM 657 C CA . TRP A 1 82 ? 6.048 1.857 -0.879 1.00 95.56 82 TRP A CA 1
ATOM 658 C C . TRP A 1 82 ? 5.367 0.514 -0.567 1.00 95.56 82 TRP A C 1
ATOM 660 O O . TRP A 1 82 ? 4.169 0.497 -0.292 1.00 95.56 82 TRP A O 1
ATOM 670 N N . ILE A 1 83 ? 6.111 -0.600 -0.550 1.00 95.81 83 ILE A N 1
ATOM 671 C CA . ILE A 1 83 ? 5.562 -1.907 -0.145 1.00 95.81 83 ILE A CA 1
ATOM 672 C C . ILE A 1 83 ? 5.023 -1.835 1.287 1.00 95.81 83 ILE A C 1
ATOM 674 O O . ILE A 1 83 ? 3.899 -2.261 1.533 1.00 95.81 83 ILE A O 1
ATOM 678 N N . VAL A 1 84 ? 5.784 -1.247 2.216 1.00 96.56 84 VAL A N 1
ATOM 679 C CA . VAL A 1 84 ? 5.354 -1.080 3.612 1.00 96.56 84 VAL A CA 1
ATOM 680 C C . VAL A 1 84 ? 4.092 -0.225 3.708 1.00 96.56 84 VAL A C 1
ATOM 682 O O . VAL A 1 84 ? 3.186 -0.590 4.444 1.00 96.56 84 VAL A O 1
ATOM 685 N N . LEU A 1 85 ? 3.966 0.860 2.938 1.00 97.81 85 LEU A N 1
ATOM 686 C CA . LEU A 1 85 ? 2.730 1.651 2.907 1.00 97.81 85 LEU A CA 1
ATOM 687 C C . LEU A 1 85 ? 1.520 0.824 2.444 1.00 97.81 85 LEU A C 1
ATOM 689 O O . LEU A 1 85 ? 0.449 0.921 3.042 1.00 97.81 85 LEU A O 1
ATOM 693 N N . GLY A 1 86 ? 1.685 -0.016 1.419 1.00 97.81 86 GLY A N 1
ATOM 694 C CA . GLY A 1 86 ? 0.635 -0.950 1.003 1.00 97.81 86 GLY A CA 1
ATOM 695 C C . GLY A 1 86 ? 0.294 -1.977 2.087 1.00 97.81 86 GLY A C 1
ATOM 696 O O . GLY A 1 86 ? -0.872 -2.322 2.265 1.00 97.81 86 GLY A O 1
ATOM 697 N N . ASP A 1 87 ? 1.287 -2.434 2.850 1.00 97.31 87 ASP A N 1
ATOM 698 C CA . ASP A 1 87 ? 1.095 -3.370 3.963 1.00 97.31 87 ASP A CA 1
ATOM 699 C C . ASP A 1 87 ? 0.401 -2.709 5.155 1.00 97.31 87 ASP A C 1
ATOM 701 O O . ASP A 1 87 ? -0.450 -3.333 5.779 1.00 97.31 87 ASP A O 1
ATOM 705 N N . LEU A 1 88 ? 0.655 -1.422 5.388 1.00 98.12 88 LEU A N 1
ATOM 706 C CA . LEU A 1 88 ? -0.047 -0.592 6.366 1.00 98.12 88 LEU A CA 1
ATOM 707 C C . LEU A 1 88 ? -1.460 -0.184 5.915 1.00 98.12 88 LEU A C 1
ATOM 709 O O . LEU A 1 88 ? -2.141 0.521 6.649 1.00 98.12 88 LEU A O 1
ATOM 713 N N . GLY A 1 89 ? -1.922 -0.621 4.739 1.00 97.19 89 GLY A N 1
ATOM 714 C CA . GLY A 1 89 ? -3.306 -0.443 4.291 1.00 97.19 89 GLY A CA 1
ATOM 715 C C . GLY A 1 89 ? -3.567 0.819 3.465 1.00 97.19 89 GLY A C 1
ATOM 716 O O . GLY A 1 89 ? -4.729 1.165 3.231 1.00 97.19 89 GLY A O 1
ATOM 717 N N . LEU A 1 90 ? -2.526 1.517 2.995 1.00 98.06 90 LEU A N 1
ATOM 718 C CA . LEU A 1 90 ? -2.720 2.658 2.101 1.00 98.06 90 LEU A CA 1
ATOM 719 C C . LEU A 1 90 ? -3.203 2.202 0.726 1.00 98.06 90 LEU A C 1
ATOM 721 O O . LEU A 1 90 ? -2.727 1.224 0.151 1.00 98.06 90 LEU A O 1
ATOM 725 N N . THR A 1 91 ? -4.103 3.002 0.157 1.00 97.62 91 THR A N 1
ATOM 726 C CA . THR A 1 91 ? -4.598 2.833 -1.212 1.00 97.62 91 THR A CA 1
ATOM 727 C C . THR A 1 91 ? -4.302 4.066 -2.052 1.00 97.62 91 THR A C 1
ATOM 729 O O . THR A 1 91 ? -4.007 5.135 -1.517 1.00 97.62 91 THR A O 1
ATOM 732 N N . ALA A 1 92 ? -4.456 3.964 -3.373 1.00 97.62 92 ALA A N 1
ATOM 733 C CA . ALA A 1 92 ? -4.293 5.082 -4.306 1.00 97.62 92 ALA A CA 1
ATOM 734 C C . ALA A 1 92 ? -5.335 6.210 -4.127 1.00 97.62 92 ALA A C 1
ATOM 736 O O . ALA A 1 92 ? -5.320 7.210 -4.852 1.00 97.62 92 ALA A O 1
ATOM 737 N N . LYS A 1 93 ? -6.247 6.083 -3.153 1.00 97.19 93 LYS A N 1
ATOM 738 C CA . LYS A 1 93 ? -7.069 7.195 -2.658 1.00 97.19 93 LYS A CA 1
ATOM 739 C C . LYS A 1 93 ? -6.221 8.242 -1.925 1.00 97.19 93 LYS A C 1
ATOM 741 O O . LYS A 1 93 ? -6.563 9.418 -1.972 1.00 97.19 93 LYS A O 1
ATOM 746 N N . VAL A 1 94 ? -5.106 7.836 -1.311 1.00 97.88 94 VAL A N 1
ATOM 747 C CA . VAL A 1 94 ? -4.127 8.739 -0.691 1.00 97.88 94 VAL A CA 1
ATOM 748 C C . VAL A 1 94 ? -3.161 9.247 -1.773 1.00 97.88 94 VAL A C 1
ATOM 750 O O . VAL A 1 94 ? -2.522 8.415 -2.424 1.00 97.88 94 VAL A O 1
ATOM 753 N N . PRO A 1 95 ? -3.008 10.574 -1.971 1.00 97.06 95 PRO A N 1
ATOM 754 C CA . PRO A 1 95 ? -2.180 11.125 -3.048 1.00 97.06 95 PRO A CA 1
ATOM 755 C C . PRO A 1 95 ? -0.744 10.585 -3.074 1.00 97.06 95 PRO A C 1
ATOM 757 O O . PRO A 1 95 ? -0.301 10.106 -4.113 1.00 97.06 95 PRO A O 1
ATOM 760 N N . GLY A 1 96 ? -0.061 10.543 -1.925 1.00 96.19 96 GLY A N 1
ATOM 761 C CA . GLY A 1 96 ? 1.314 10.033 -1.853 1.00 96.19 96 GLY A CA 1
ATOM 762 C C . GLY A 1 96 ? 1.451 8.558 -2.249 1.00 96.19 96 GLY A C 1
ATOM 763 O O . GLY A 1 96 ? 2.414 8.176 -2.911 1.00 96.19 96 GLY A O 1
ATOM 764 N N . MET A 1 97 ? 0.455 7.723 -1.928 1.00 97.50 97 MET A N 1
ATOM 765 C CA . MET A 1 97 ? 0.430 6.326 -2.378 1.00 97.50 97 MET A CA 1
ATOM 766 C C . MET A 1 97 ? 0.205 6.230 -3.891 1.00 97.50 97 MET A C 1
ATOM 768 O O . MET A 1 97 ? 0.848 5.418 -4.555 1.00 97.50 97 MET A O 1
ATOM 772 N N . ARG A 1 98 ? -0.687 7.064 -4.445 1.00 97.69 98 ARG A N 1
ATOM 773 C CA . ARG A 1 98 ? -0.959 7.112 -5.889 1.00 97.69 98 ARG A CA 1
ATOM 774 C C . ARG A 1 98 ? 0.293 7.474 -6.678 1.00 97.69 98 ARG A C 1
ATOM 776 O O . ARG A 1 98 ? 0.620 6.764 -7.620 1.00 97.69 98 ARG A O 1
ATOM 783 N N . GLU A 1 99 ? 1.013 8.517 -6.268 1.00 95.75 99 GLU A N 1
ATOM 784 C CA . GLU A 1 99 ? 2.243 8.941 -6.949 1.00 95.75 99 GLU A CA 1
ATOM 785 C C . GLU A 1 99 ? 3.282 7.814 -7.005 1.00 95.75 99 GLU A C 1
ATOM 787 O O . GLU A 1 99 ? 3.839 7.536 -8.067 1.00 95.75 99 GLU A O 1
ATOM 792 N N . SER A 1 100 ? 3.496 7.100 -5.893 1.00 95.19 100 SER A N 1
ATOM 793 C CA . SER A 1 100 ? 4.389 5.938 -5.887 1.00 95.19 100 SER A CA 1
ATOM 794 C C . SER A 1 100 ? 3.896 4.811 -6.795 1.00 95.19 100 SER A C 1
ATOM 796 O O . SER A 1 100 ? 4.707 4.184 -7.473 1.00 95.19 100 SER A O 1
ATOM 798 N N . CYS A 1 101 ? 2.587 4.539 -6.831 1.00 96.31 101 CYS A N 1
ATOM 799 C CA . CYS A 1 101 ? 2.033 3.498 -7.698 1.00 96.31 101 CYS A CA 1
ATOM 800 C C . CYS A 1 101 ? 2.269 3.807 -9.179 1.00 96.31 101 CYS A C 1
ATOM 802 O O . CYS A 1 101 ? 2.740 2.930 -9.901 1.00 96.31 101 CYS A O 1
ATOM 804 N N . GLU A 1 102 ? 2.011 5.041 -9.620 1.00 94.06 102 GLU A N 1
ATOM 805 C CA . GLU A 1 102 ? 2.239 5.442 -11.016 1.00 94.06 102 GLU A CA 1
ATOM 806 C C . GLU A 1 102 ? 3.717 5.307 -11.406 1.00 94.06 102 GLU A C 1
ATOM 808 O O . GLU A 1 102 ? 4.030 4.714 -12.439 1.00 94.06 102 GLU A O 1
ATOM 813 N N . LEU A 1 103 ? 4.636 5.704 -10.519 1.00 91.50 103 LEU A N 1
ATOM 814 C CA . LEU A 1 103 ? 6.077 5.523 -10.722 1.00 91.50 103 LEU A CA 1
ATOM 815 C C . LEU A 1 103 ? 6.470 4.047 -10.942 1.00 91.50 103 LEU A C 1
ATOM 817 O O . LEU A 1 103 ? 7.404 3.745 -11.688 1.00 91.50 103 LEU A O 1
ATOM 821 N N . PHE A 1 104 ? 5.821 3.102 -10.256 1.00 91.50 104 PHE A N 1
ATOM 822 C CA . PHE A 1 104 ? 6.122 1.673 -10.401 1.00 91.50 104 PHE A CA 1
ATOM 823 C C . PHE A 1 104 ? 5.405 1.016 -11.574 1.00 91.50 104 PHE A C 1
ATOM 825 O O . PHE A 1 104 ? 5.963 0.100 -12.179 1.00 91.50 104 PHE A O 1
ATOM 832 N N . LEU A 1 105 ? 4.223 1.501 -11.943 1.00 93.31 105 LEU A N 1
ATOM 833 C CA . LEU A 1 105 ? 3.507 1.034 -13.124 1.00 93.31 105 LEU A CA 1
ATOM 834 C C . LEU A 1 105 ? 4.267 1.342 -14.423 1.00 93.31 105 LEU A C 1
ATOM 836 O O . LEU A 1 105 ? 4.193 0.559 -15.368 1.00 93.31 105 LEU A O 1
ATOM 840 N N . GLU A 1 106 ? 5.045 2.425 -14.465 1.00 88.25 106 GLU A N 1
ATOM 841 C CA . GLU A 1 106 ? 5.954 2.748 -15.578 1.00 88.25 106 GLU A CA 1
ATOM 842 C C . GLU A 1 106 ? 7.144 1.782 -15.710 1.00 88.25 106 GLU A C 1
ATOM 844 O O . GLU A 1 106 ? 7.851 1.795 -16.716 1.00 88.25 106 GLU A O 1
ATOM 849 N N . ARG A 1 107 ? 7.380 0.913 -14.718 1.00 85.88 107 ARG A N 1
ATOM 850 C CA . ARG A 1 107 ? 8.480 -0.067 -14.718 1.00 85.88 107 ARG A CA 1
ATOM 851 C C . ARG A 1 107 ? 8.057 -1.445 -15.228 1.00 85.88 107 ARG A C 1
ATOM 853 O O . ARG A 1 107 ? 8.689 -2.442 -14.869 1.00 85.88 107 ARG A O 1
ATOM 860 N N . ASN A 1 108 ? 6.987 -1.526 -16.020 1.00 86.75 108 ASN A N 1
ATOM 861 C CA . ASN A 1 108 ? 6.643 -2.769 -16.701 1.00 86.75 108 ASN A CA 1
ATOM 862 C C . ASN A 1 108 ? 7.723 -3.088 -17.747 1.00 86.75 108 ASN A C 1
ATOM 864 O O . ASN A 1 108 ? 8.112 -2.231 -18.542 1.00 86.75 108 ASN A O 1
ATOM 868 N N . ALA A 1 109 ? 8.206 -4.324 -17.753 1.00 87.81 109 ALA A N 1
ATOM 869 C CA . ALA A 1 109 ? 9.121 -4.793 -18.777 1.00 87.81 109 ALA A CA 1
ATOM 870 C C . ALA A 1 109 ? 8.337 -5.205 -20.043 1.00 87.81 109 ALA A C 1
ATOM 872 O O . ALA A 1 109 ? 7.129 -5.466 -19.968 1.00 87.81 109 ALA A O 1
ATOM 873 N N . PRO A 1 110 ? 8.990 -5.267 -21.221 1.00 89.50 110 PRO A N 1
ATOM 874 C CA . PRO A 1 110 ? 8.331 -5.667 -22.468 1.00 89.50 110 PRO A CA 1
ATOM 875 C C . PRO A 1 110 ? 7.803 -7.107 -22.473 1.00 89.50 110 PRO A C 1
ATOM 877 O O . PRO A 1 110 ? 6.919 -7.423 -23.260 1.00 89.50 110 PRO A O 1
ATOM 880 N N . ASP A 1 111 ? 8.341 -7.973 -21.611 1.00 91.44 111 ASP A N 1
ATOM 881 C CA . ASP A 1 111 ? 7.907 -9.365 -21.440 1.00 91.44 111 ASP A CA 1
ATOM 882 C C . ASP A 1 111 ? 6.640 -9.504 -20.580 1.00 91.44 111 ASP A C 1
ATOM 884 O O . ASP A 1 111 ? 6.127 -10.607 -20.443 1.00 91.44 111 ASP A O 1
ATOM 888 N N . GLY A 1 112 ? 6.116 -8.402 -20.035 1.00 92.12 112 GLY A N 1
ATOM 889 C CA . GLY A 1 112 ? 4.816 -8.350 -19.371 1.00 92.12 112 GLY A CA 1
ATOM 890 C C . GLY A 1 112 ? 4.858 -8.326 -17.843 1.00 92.12 112 GLY A C 1
ATOM 891 O O . GLY A 1 112 ? 3.850 -7.956 -17.245 1.00 92.12 112 GLY A O 1
ATOM 892 N N . GLY A 1 113 ? 5.989 -8.648 -17.210 1.00 94.44 113 GLY A N 1
ATOM 893 C CA . GLY A 1 113 ? 6.185 -8.487 -15.764 1.00 94.44 113 GLY A CA 1
ATOM 894 C C . GLY A 1 113 ? 6.790 -7.127 -15.386 1.00 94.44 113 GLY A C 1
ATOM 895 O O . GLY A 1 113 ? 6.725 -6.156 -16.146 1.00 94.44 113 GLY A O 1
ATOM 896 N N . PHE A 1 114 ? 7.391 -7.036 -14.193 1.00 93.19 114 PHE A N 1
ATOM 897 C CA . PHE A 1 114 ? 8.042 -5.812 -13.712 1.00 93.19 114 PHE A CA 1
ATOM 898 C C . PHE A 1 114 ? 9.566 -5.935 -13.651 1.00 93.19 114 PHE A C 1
ATOM 900 O O . PHE A 1 114 ? 10.132 -6.878 -13.086 1.00 93.19 114 PHE A O 1
ATOM 907 N N . GLY A 1 115 ? 10.234 -4.907 -14.174 1.00 85.50 115 GLY A N 1
ATOM 908 C CA . GLY A 1 115 ? 11.684 -4.782 -14.232 1.00 85.50 115 GLY A CA 1
ATOM 909 C C . GLY A 1 115 ? 12.113 -3.715 -15.242 1.00 85.50 115 GLY A C 1
ATOM 910 O O . GLY A 1 115 ? 11.336 -3.278 -16.081 1.00 85.50 115 GLY A O 1
ATOM 911 N N . ARG A 1 116 ? 13.371 -3.260 -15.181 1.00 73.25 116 ARG A N 1
ATOM 912 C CA . ARG A 1 116 ? 13.859 -2.198 -16.092 1.00 73.25 116 ARG A CA 1
ATOM 913 C C . ARG A 1 116 ? 14.049 -2.657 -17.542 1.00 73.25 116 ARG A C 1
ATOM 915 O O . ARG A 1 116 ? 13.988 -1.836 -18.446 1.00 73.25 116 ARG A O 1
ATOM 922 N N . LYS A 1 117 ? 14.387 -3.928 -17.752 1.00 78.62 117 LYS A N 1
ATOM 923 C CA . LYS A 1 117 ? 14.698 -4.502 -19.078 1.00 78.62 117 LYS A CA 1
ATOM 924 C C . LYS A 1 117 ? 14.117 -5.900 -19.227 1.00 78.62 117 LYS A C 1
ATOM 926 O O . LYS A 1 117 ? 13.568 -6.226 -20.268 1.00 78.62 117 LYS A O 1
ATOM 931 N N . VAL A 1 118 ? 14.256 -6.691 -18.170 1.00 85.62 118 VAL A N 1
ATOM 932 C CA . VAL A 1 118 ? 13.710 -8.039 -18.032 1.00 85.62 118 VAL A CA 1
ATOM 933 C C . VAL A 1 118 ? 12.953 -8.119 -16.720 1.00 85.62 118 VAL A C 1
ATOM 935 O O . VAL A 1 118 ? 13.335 -7.444 -15.752 1.00 85.62 118 VAL A O 1
ATOM 938 N N . SER A 1 119 ? 11.899 -8.922 -16.692 1.00 90.06 119 SER A N 1
ATOM 939 C CA . SER A 1 119 ? 11.136 -9.152 -15.474 1.00 90.06 119 SER A CA 1
ATOM 940 C C . SER A 1 119 ? 11.904 -10.008 -14.478 1.00 90.06 119 SER A C 1
ATOM 942 O O . SER A 1 119 ? 12.667 -10.903 -14.839 1.00 90.06 119 SER A O 1
ATOM 944 N N . HIS A 1 120 ? 11.703 -9.726 -13.193 1.00 90.50 120 HIS A N 1
ATOM 945 C CA . HIS A 1 120 ? 12.270 -10.518 -12.104 1.00 90.50 120 HIS A CA 1
ATOM 946 C C . HIS A 1 120 ? 11.156 -10.984 -11.171 1.00 90.50 120 HIS A C 1
ATOM 948 O O . HIS A 1 120 ? 10.305 -10.179 -10.789 1.00 90.50 120 HIS A O 1
ATOM 954 N N . PHE A 1 121 ? 11.171 -12.253 -10.756 1.00 91.00 121 PHE A N 1
ATOM 955 C CA . PHE A 1 121 ? 10.097 -12.852 -9.953 1.00 91.00 121 PHE A CA 1
ATOM 956 C C . PHE A 1 121 ? 9.769 -12.053 -8.691 1.00 91.00 121 PHE A C 1
ATOM 958 O O . PHE A 1 121 ? 8.617 -11.688 -8.472 1.00 91.00 121 PHE A O 1
ATOM 965 N N . CYS A 1 122 ? 10.778 -11.719 -7.877 1.00 90.50 122 CYS A N 1
ATOM 966 C CA . CYS A 1 122 ? 10.522 -11.009 -6.622 1.00 90.50 122 CYS A CA 1
ATOM 967 C C . CYS A 1 122 ? 10.032 -9.569 -6.837 1.00 90.50 122 CYS A C 1
ATOM 969 O O . CYS A 1 122 ? 9.237 -9.075 -6.043 1.00 90.50 122 CYS A O 1
ATOM 971 N N . VAL A 1 123 ? 10.478 -8.899 -7.905 1.00 91.38 123 VAL A N 1
ATOM 972 C CA . VAL A 1 123 ? 10.036 -7.537 -8.232 1.00 91.38 123 VAL A CA 1
ATOM 973 C C . VAL A 1 123 ? 8.595 -7.599 -8.712 1.00 91.38 123 VAL A C 1
ATOM 975 O O . VAL A 1 123 ? 7.738 -6.911 -8.168 1.00 91.38 123 VAL A O 1
ATOM 978 N N . THR A 1 124 ? 8.314 -8.500 -9.650 1.00 94.94 124 THR A N 1
ATOM 979 C CA . THR A 1 124 ? 6.986 -8.702 -10.228 1.00 94.94 124 THR A CA 1
ATOM 980 C C . THR A 1 124 ? 5.964 -9.095 -9.168 1.00 94.94 124 THR A C 1
ATOM 982 O O . THR A 1 124 ? 4.899 -8.485 -9.100 1.00 94.94 124 THR A O 1
ATOM 985 N N . GLY A 1 125 ? 6.301 -10.029 -8.275 1.00 95.31 125 GLY A N 1
ATOM 986 C CA . GLY A 1 125 ? 5.428 -10.440 -7.174 1.00 95.31 125 GLY A CA 1
ATOM 987 C C . GLY A 1 125 ? 5.151 -9.316 -6.174 1.00 95.31 125 GLY A C 1
ATOM 988 O O . GLY A 1 125 ? 3.991 -9.035 -5.871 1.00 95.31 125 GLY A O 1
ATOM 989 N N . ASN A 1 126 ? 6.195 -8.627 -5.696 1.00 95.12 126 ASN A N 1
ATOM 990 C CA . ASN A 1 126 ? 6.020 -7.530 -4.742 1.00 95.12 126 ASN A CA 1
ATOM 991 C C . ASN A 1 126 ? 5.242 -6.362 -5.350 1.00 95.12 126 ASN A C 1
ATOM 993 O O . ASN A 1 126 ? 4.342 -5.830 -4.705 1.00 95.12 126 ASN A O 1
ATOM 997 N N . PHE A 1 127 ? 5.551 -5.978 -6.590 1.00 95.44 127 PHE A N 1
ATOM 998 C CA . PHE A 1 127 ? 4.882 -4.857 -7.242 1.00 95.44 127 PHE A CA 1
ATOM 999 C C . PHE A 1 127 ? 3.416 -5.189 -7.493 1.00 95.44 127 PHE A C 1
ATOM 1001 O O . PHE A 1 127 ? 2.553 -4.392 -7.138 1.00 95.44 127 PHE A O 1
ATOM 1008 N N . SER A 1 128 ? 3.124 -6.386 -8.011 1.00 97.06 128 SER A N 1
ATOM 1009 C CA . SER A 1 128 ? 1.746 -6.827 -8.246 1.00 97.06 128 SER A CA 1
ATOM 1010 C C . SER A 1 128 ? 0.942 -6.850 -6.947 1.00 97.06 128 SER A C 1
ATOM 1012 O O . SER A 1 128 ? -0.139 -6.270 -6.894 1.00 97.06 128 SER A O 1
ATOM 1014 N N . ARG A 1 129 ? 1.480 -7.431 -5.863 1.00 97.50 129 ARG A N 1
ATOM 1015 C CA . ARG A 1 129 ? 0.815 -7.454 -4.546 1.00 97.50 129 ARG A CA 1
ATOM 1016 C C . ARG A 1 129 ? 0.508 -6.046 -4.040 1.00 97.50 129 ARG A C 1
ATOM 1018 O O . ARG A 1 129 ? -0.623 -5.787 -3.633 1.00 97.50 129 ARG A O 1
ATOM 1025 N N . THR A 1 130 ? 1.487 -5.146 -4.063 1.00 98.00 130 THR A N 1
ATOM 1026 C CA . THR A 1 130 ? 1.309 -3.778 -3.559 1.00 98.00 130 THR A CA 1
ATOM 1027 C C . THR A 1 130 ? 0.340 -2.977 -4.428 1.00 98.00 130 THR A C 1
ATOM 1029 O O . THR A 1 130 ? -0.533 -2.300 -3.892 1.00 98.00 130 THR A O 1
ATOM 1032 N N . LEU A 1 131 ? 0.413 -3.103 -5.756 1.00 98.06 131 LEU A N 1
ATOM 1033 C CA . LEU A 1 131 ? -0.515 -2.449 -6.687 1.00 98.06 131 LEU A CA 1
ATOM 1034 C C . LEU A 1 131 ? -1.952 -2.959 -6.522 1.00 98.06 131 LEU A C 1
ATOM 1036 O O . LEU A 1 131 ? -2.884 -2.156 -6.505 1.00 98.06 131 LEU A O 1
ATOM 1040 N N . ILE A 1 132 ? -2.148 -4.267 -6.328 1.00 98.31 132 ILE A N 1
ATOM 1041 C CA . ILE A 1 132 ? -3.470 -4.848 -6.043 1.00 98.31 132 ILE A CA 1
ATOM 1042 C C . ILE A 1 132 ? -4.036 -4.269 -4.746 1.00 98.31 132 ILE A C 1
ATOM 1044 O O . ILE A 1 132 ? -5.172 -3.796 -4.745 1.00 98.31 132 ILE A O 1
ATOM 1048 N N . ARG A 1 133 ? -3.242 -4.244 -3.666 1.00 97.38 133 ARG A N 1
ATOM 1049 C CA . ARG A 1 133 ? -3.638 -3.627 -2.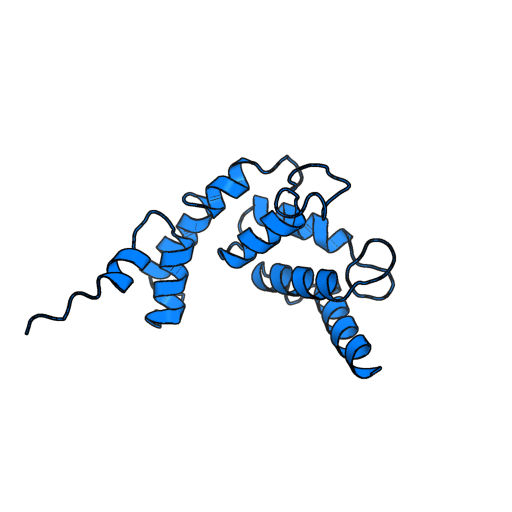385 1.00 97.38 133 ARG A CA 1
ATOM 1050 C C . ARG A 1 133 ? -3.976 -2.149 -2.539 1.00 97.38 133 ARG A C 1
ATOM 1052 O O . ARG A 1 133 ? -4.915 -1.667 -1.917 1.00 97.38 133 ARG A O 1
ATOM 1059 N N . ALA A 1 134 ? -3.259 -1.450 -3.415 1.00 98.00 134 ALA A N 1
ATOM 1060 C CA . ALA A 1 134 ? -3.491 -0.041 -3.682 1.00 98.00 134 ALA A CA 1
ATOM 1061 C C . ALA A 1 134 ? -4.765 0.248 -4.499 1.00 98.00 134 ALA A C 1
ATOM 1063 O O . ALA A 1 134 ? -5.181 1.407 -4.559 1.00 98.00 134 ALA A O 1
ATOM 1064 N N . GLY A 1 135 ? -5.386 -0.774 -5.101 1.00 97.88 135 GLY A N 1
ATOM 1065 C CA . GLY A 1 135 ? -6.606 -0.657 -5.905 1.00 97.88 135 GLY A CA 1
ATOM 1066 C C . GLY A 1 135 ? -6.415 -0.841 -7.416 1.00 97.88 135 GLY A C 1
ATOM 1067 O O . GLY A 1 135 ? -7.371 -0.672 -8.162 1.00 97.88 135 GLY A O 1
ATOM 1068 N N . TYR A 1 136 ? -5.226 -1.226 -7.887 1.00 98.12 136 TYR A N 1
ATOM 1069 C CA . TYR A 1 136 ? -4.916 -1.409 -9.316 1.00 98.12 136 TYR A CA 1
ATOM 1070 C C . TYR A 1 136 ? -5.116 -2.849 -9.811 1.00 98.12 136 TYR A C 1
ATOM 1072 O O . TYR A 1 136 ? -4.506 -3.256 -10.797 1.00 98.12 136 TYR A O 1
ATOM 1080 N N . ARG A 1 137 ? -5.967 -3.646 -9.150 1.00 97.19 137 ARG A N 1
ATOM 1081 C CA . ARG A 1 137 ? -6.210 -5.057 -9.512 1.00 97.19 137 ARG A CA 1
ATOM 1082 C C . ARG A 1 137 ? -6.543 -5.249 -10.994 1.00 97.19 137 ARG A C 1
ATOM 1084 O O . ARG A 1 137 ? -6.117 -6.227 -11.601 1.00 97.19 137 ARG A O 1
ATOM 1091 N N . ASP A 1 138 ? -7.302 -4.313 -11.551 1.00 97.06 138 ASP A N 1
ATOM 1092 C CA . ASP A 1 138 ? -7.800 -4.385 -12.920 1.00 97.06 138 ASP A CA 1
ATOM 1093 C C . ASP A 1 138 ? -6.934 -3.626 -13.937 1.00 97.06 138 ASP A C 1
ATOM 1095 O O . ASP A 1 138 ? -7.247 -3.625 -15.130 1.00 97.06 138 ASP A O 1
ATOM 1099 N N . ASP A 1 139 ? -5.826 -3.015 -13.501 1.00 97.88 139 ASP A N 1
ATOM 1100 C CA . ASP A 1 139 ? -4.874 -2.377 -14.407 1.00 97.88 139 ASP A CA 1
ATOM 1101 C C . ASP A 1 139 ? -4.247 -3.428 -15.332 1.00 97.88 139 ASP A C 1
ATOM 1103 O O . ASP A 1 139 ? -3.766 -4.477 -14.893 1.00 97.88 139 ASP A O 1
ATOM 1107 N N . ARG A 1 140 ? -4.229 -3.139 -16.638 1.00 97.06 140 ARG A N 1
ATOM 1108 C CA . ARG A 1 140 ? -3.702 -4.058 -17.658 1.00 97.06 140 ARG A CA 1
ATOM 1109 C C . ARG A 1 140 ? -2.262 -4.503 -17.380 1.00 97.06 140 ARG A C 1
ATOM 1111 O O . ARG A 1 140 ? -1.912 -5.631 -17.704 1.00 97.06 140 ARG A O 1
ATOM 1118 N N . ARG A 1 141 ? -1.430 -3.635 -16.792 1.00 96.44 141 ARG A N 1
ATOM 1119 C CA . ARG A 1 141 ? -0.018 -3.913 -16.481 1.00 96.44 141 ARG A CA 1
ATOM 1120 C C . ARG A 1 141 ? 0.095 -4.869 -15.300 1.00 96.44 141 ARG A C 1
ATOM 1122 O O . ARG A 1 141 ? 0.937 -5.755 -15.317 1.00 96.44 141 ARG A O 1
ATOM 1129 N N . VAL A 1 142 ? -0.789 -4.727 -14.311 1.00 97.56 142 VAL A N 1
ATOM 1130 C CA . VAL A 1 142 ? -0.875 -5.646 -13.169 1.00 97.56 142 VAL A CA 1
ATOM 1131 C C . VAL A 1 142 ? -1.360 -7.018 -13.628 1.00 97.56 142 VAL A C 1
ATOM 1133 O O . VAL A 1 142 ? -0.757 -8.019 -13.260 1.00 97.56 142 VAL A O 1
ATOM 1136 N N . ARG A 1 143 ? -2.390 -7.082 -14.480 1.00 97.62 143 ARG A N 1
ATOM 1137 C CA . ARG A 1 143 ? -2.870 -8.352 -15.054 1.00 97.62 143 ARG A CA 1
ATOM 1138 C C . ARG A 1 143 ? -1.785 -9.065 -15.862 1.00 97.62 143 ARG A C 1
ATOM 1140 O O . ARG A 1 143 ? -1.485 -10.213 -15.570 1.00 97.62 143 ARG A O 1
ATOM 1147 N N . SER A 1 144 ? -1.120 -8.341 -16.763 1.00 96.62 144 SER A N 1
ATOM 1148 C CA . SER A 1 144 ? 0.029 -8.846 -17.526 1.00 96.62 144 SER A CA 1
ATOM 1149 C C . SER A 1 144 ? 1.137 -9.402 -16.620 1.00 96.62 144 SER A C 1
ATOM 1151 O O . SER A 1 144 ? 1.715 -10.445 -16.910 1.00 96.62 144 SER A O 1
ATOM 1153 N N . ALA A 1 145 ? 1.420 -8.736 -15.498 1.00 96.50 145 ALA A N 1
ATOM 1154 C CA . ALA A 1 145 ? 2.433 -9.188 -14.551 1.00 96.50 145 ALA A CA 1
ATOM 1155 C C . ALA A 1 145 ? 2.034 -10.474 -13.810 1.00 96.50 145 ALA A C 1
ATOM 1157 O O . ALA A 1 145 ? 2.900 -11.295 -13.503 1.00 96.50 145 ALA A O 1
ATOM 1158 N N . LEU A 1 146 ? 0.742 -10.664 -13.532 1.00 96.31 146 LEU A N 1
ATOM 1159 C CA . LEU A 1 146 ? 0.220 -11.908 -12.965 1.00 96.31 146 LEU A CA 1
ATOM 1160 C C . LEU A 1 146 ? 0.296 -13.058 -13.975 1.00 96.31 146 LEU A C 1
ATOM 1162 O O . LEU A 1 146 ? 0.755 -14.136 -13.603 1.00 96.31 146 LEU A O 1
ATOM 1166 N N . ASP A 1 147 ? -0.076 -12.816 -15.234 1.00 95.81 147 ASP A N 1
ATOM 1167 C CA . ASP A 1 147 ? 0.045 -13.808 -16.311 1.00 95.81 147 ASP A CA 1
ATOM 1168 C C . ASP A 1 147 ? 1.511 -14.237 -16.477 1.00 95.81 147 ASP A C 1
ATOM 1170 O O . ASP A 1 147 ? 1.828 -15.427 -16.462 1.00 95.81 147 ASP A O 1
ATOM 1174 N N . TRP A 1 148 ? 2.434 -13.266 -16.489 1.00 95.75 148 TRP A N 1
ATOM 1175 C CA . TRP A 1 148 ? 3.872 -13.533 -16.530 1.00 95.75 148 TRP A CA 1
ATOM 1176 C C . TRP A 1 148 ? 4.346 -14.406 -15.358 1.00 95.75 148 TRP A C 1
ATOM 1178 O O . TRP A 1 148 ? 5.153 -15.313 -15.557 1.00 95.75 148 TRP A O 1
ATOM 1188 N N . LEU A 1 149 ? 3.853 -14.168 -14.134 1.00 94.81 149 LEU A N 1
ATOM 1189 C CA . LEU A 1 149 ? 4.211 -14.976 -12.960 1.00 94.81 149 LEU A CA 1
ATOM 1190 C C . LEU A 1 149 ? 3.734 -16.428 -13.091 1.00 94.81 149 LEU A C 1
ATOM 1192 O O . LEU A 1 149 ? 4.474 -17.334 -12.708 1.00 94.81 149 LEU A O 1
ATOM 1196 N N . VAL A 1 150 ? 2.533 -16.656 -13.628 1.00 93.56 150 VAL A N 1
ATOM 1197 C CA . VAL A 1 150 ? 1.988 -18.005 -13.856 1.00 93.56 150 VAL A CA 1
ATOM 1198 C C . VAL A 1 150 ? 2.809 -18.743 -14.915 1.00 93.56 150 VAL A C 1
ATOM 1200 O O . VAL A 1 150 ? 3.272 -19.860 -14.673 1.00 93.56 150 VAL A O 1
ATOM 1203 N N . ASP A 1 151 ? 3.069 -18.092 -16.048 1.00 90.56 151 ASP A N 1
ATOM 1204 C CA . ASP A 1 151 ? 3.805 -18.680 -17.170 1.00 90.56 151 ASP A CA 1
ATOM 1205 C C . ASP A 1 151 ? 5.263 -18.988 -16.828 1.00 90.56 151 ASP A C 1
ATOM 1207 O O . ASP A 1 151 ? 5.843 -19.956 -17.326 1.00 90.56 151 ASP A O 1
ATOM 1211 N N . ALA A 1 152 ? 5.889 -18.154 -15.999 1.00 80.88 152 ALA A N 1
ATOM 1212 C CA . ALA A 1 152 ? 7.283 -18.324 -15.624 1.00 80.88 152 ALA A CA 1
ATOM 1213 C C . ALA A 1 152 ? 7.484 -19.461 -14.603 1.00 80.88 152 ALA A C 1
ATOM 1215 O O . ALA A 1 152 ? 8.545 -20.083 -14.603 1.00 80.88 152 ALA A O 1
ATOM 1216 N N . VAL A 1 153 ? 6.477 -19.781 -13.780 1.00 68.50 153 VAL A N 1
ATOM 1217 C CA . VAL A 1 153 ? 6.508 -20.933 -12.857 1.00 68.50 153 VAL A CA 1
ATOM 1218 C C . VAL A 1 153 ? 6.220 -22.250 -13.586 1.00 68.50 153 VAL A C 1
ATOM 1220 O O . VAL A 1 153 ? 6.824 -23.263 -13.252 1.00 68.50 153 VAL A O 1
ATOM 1223 N N . GLY A 1 154 ? 5.368 -22.246 -14.617 1.00 60.31 154 GLY A N 1
ATOM 1224 C CA . GLY A 1 154 ? 5.021 -23.444 -15.398 1.00 60.31 154 GLY A CA 1
ATOM 1225 C C . GLY A 1 154 ? 6.117 -23.977 -16.336 1.00 60.31 154 GLY A C 1
ATOM 1226 O O . GLY A 1 154 ? 5.876 -24.931 -17.071 1.00 60.31 154 GLY A O 1
ATOM 1227 N N . LYS A 1 155 ? 7.305 -23.358 -16.350 1.00 58.28 155 LYS A N 1
ATOM 1228 C CA . LYS A 1 155 ? 8.466 -23.761 -17.170 1.00 58.28 155 LYS A CA 1
ATOM 1229 C C . LYS A 1 155 ? 9.510 -24.583 -16.399 1.00 58.28 155 LYS A C 1
ATOM 1231 O O . LYS A 1 155 ? 10.585 -24.847 -16.942 1.00 58.28 155 LYS A O 1
ATOM 1236 N N . HIS A 1 156 ? 9.205 -24.971 -15.163 1.00 46.91 156 HIS A N 1
ATOM 1237 C CA . HIS A 1 156 ? 10.002 -25.861 -14.316 1.00 46.91 156 HIS A CA 1
ATOM 1238 C C . HIS A 1 156 ? 9.229 -27.143 -14.014 1.00 46.91 156 HIS A C 1
ATOM 1240 O O . HIS A 1 156 ? 9.906 -28.178 -13.836 1.00 46.91 156 HIS A O 1
#

Secondary structure (DSSP, 8-state):
------HHHHHHT-SS-HHHHHHIIIIIT---TTSHHHHHHHHHTTTSHHHHHHHHTPBTTTB-S-SS-SS-STTTSHHHHHHHHHHTT--TTSHHHHHHHHHHHTTB-TTSSBSSSS--HHHHHHHHHHHHHHT-TT-HHHHHHHHHHHHHHTT-

Sequence (156 aa):
MMTSQNHVLDWLLEDDQPAVRYYALVDLMDFPPADPAVEEARAAIPLRGWAAEILRTQKPGGYWGAPDAPYYPKYDNTTWKWIVLGDLGLTAKVPGMRESCELFLERNAPDGGFGRKVSHFCVTGNFSRTLIRAGYRDDRRVRSALDWLVDAVGKH

Radius of gyration: 17.79 Å; chains: 1; bounding box: 39×41×58 Å

pLDDT: mean 90.59, std 12.4, range [36.94, 98.5]